Protein AF-A0A0F9FWX3-F1 (afdb_monomer_lite)

Foldseek 3Di:
DPDPPPPLQQADPVSHHDCPHPLNVQLCVCLVVLHALVVSCVVSVHDSVVSCVSCVVVVRHNPPLVVPPDPVSVVCCVPDPPDPPPPD

Secondary structure (DSSP, 8-state):
--------TTB-TTS-B-TTSHHHHHHHHHHHTT--HHHHHHHHT--HHHHHHHHHHTT-----TTS--SHHHHHHHHH-----TT--

Sequence (88 aa):
MAKNKKMMLGLDKRGRVDMELLPNRLCNYMVDHGFHGRCIAEKTGLTVGQVYYRARICEVHLRDYRDGIGKEAVLIIKNFKVRNVNAA

pLDDT: mean 73.58, std 18.08, range [38.31, 93.06]

Organism: NCBI:txid412755

Radius of gyration: 16.17 Å; chains: 1; bounding box: 46×24×49 Å

Structure (mmCIF, N/CA/C/O backbone):
data_AF-A0A0F9FWX3-F1
#
_entry.id   AF-A0A0F9FWX3-F1
#
loop_
_atom_site.group_PDB
_atom_site.id
_atom_site.type_symbol
_atom_site.label_atom_id
_atom_site.label_alt_id
_atom_site.label_comp_id
_atom_site.label_asym_id
_atom_site.label_entity_id
_atom_site.label_seq_id
_atom_site.pdbx_PDB_ins_code
_atom_site.Cartn_x
_atom_site.Cartn_y
_atom_site.Cartn_z
_atom_site.occupancy
_atom_site.B_iso_or_equiv
_atom_si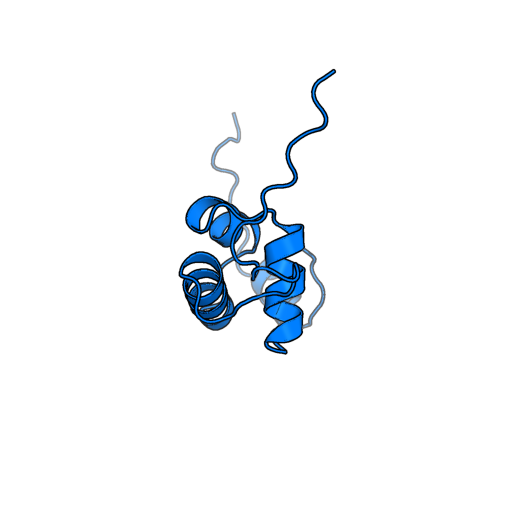te.auth_seq_id
_atom_site.auth_comp_id
_atom_site.auth_asym_id
_atom_site.auth_atom_id
_atom_site.pdbx_PDB_model_num
ATOM 1 N N . MET A 1 1 ? 25.171 15.640 2.445 1.00 38.31 1 MET A N 1
ATOM 2 C CA . MET A 1 1 ? 23.792 15.144 2.650 1.00 38.31 1 MET A CA 1
ATOM 3 C C . MET A 1 1 ? 23.478 14.140 1.550 1.00 38.31 1 MET A C 1
ATOM 5 O O . MET A 1 1 ? 23.272 14.544 0.411 1.00 38.31 1 MET A O 1
ATOM 9 N N . ALA A 1 2 ? 23.553 12.838 1.838 1.00 41.34 2 ALA A N 1
ATOM 10 C CA . ALA A 1 2 ? 23.211 11.818 0.850 1.00 41.34 2 ALA A CA 1
ATOM 11 C C . ALA A 1 2 ? 21.727 11.977 0.490 1.00 41.34 2 ALA A C 1
ATOM 13 O O . ALA A 1 2 ? 20.868 11.877 1.364 1.00 41.34 2 ALA A O 1
ATOM 14 N N . LYS A 1 3 ? 21.423 12.293 -0.777 1.00 42.66 3 LYS A N 1
ATOM 15 C CA . LYS A 1 3 ? 20.047 12.298 -1.292 1.00 42.66 3 LYS A CA 1
ATOM 16 C C . LYS A 1 3 ? 19.438 10.941 -0.944 1.00 42.66 3 LYS A C 1
ATOM 18 O O . LYS A 1 3 ? 19.924 9.932 -1.449 1.00 42.66 3 LYS A O 1
ATOM 23 N N . ASN A 1 4 ? 18.425 10.928 -0.072 1.00 45.09 4 ASN A N 1
ATOM 24 C CA . ASN A 1 4 ? 17.657 9.734 0.278 1.00 45.09 4 ASN A CA 1
ATOM 25 C C . ASN A 1 4 ? 17.374 8.954 -1.006 1.00 45.09 4 ASN A C 1
ATOM 27 O O . ASN A 1 4 ? 16.671 9.449 -1.890 1.00 45.09 4 ASN A O 1
ATOM 31 N N . LYS A 1 5 ? 17.987 7.774 -1.136 1.00 46.44 5 LYS A N 1
ATOM 32 C CA . LYS A 1 5 ? 17.794 6.862 -2.262 1.00 46.44 5 LYS A CA 1
ATOM 33 C C . LYS A 1 5 ? 16.305 6.522 -2.232 1.00 46.44 5 LYS A C 1
ATOM 35 O O . LYS A 1 5 ? 15.899 5.718 -1.399 1.00 46.44 5 LYS A O 1
ATOM 40 N N . LYS A 1 6 ? 15.473 7.221 -3.023 1.00 55.38 6 LYS A N 1
ATOM 41 C CA . LYS A 1 6 ? 14.026 6.960 -3.098 1.00 55.38 6 LYS A CA 1
ATOM 42 C C . LYS A 1 6 ? 13.891 5.458 -3.304 1.00 55.38 6 LYS A C 1
ATOM 44 O O . LYS A 1 6 ? 14.343 4.958 -4.331 1.00 55.38 6 LYS A O 1
ATOM 49 N N . MET A 1 7 ? 13.377 4.746 -2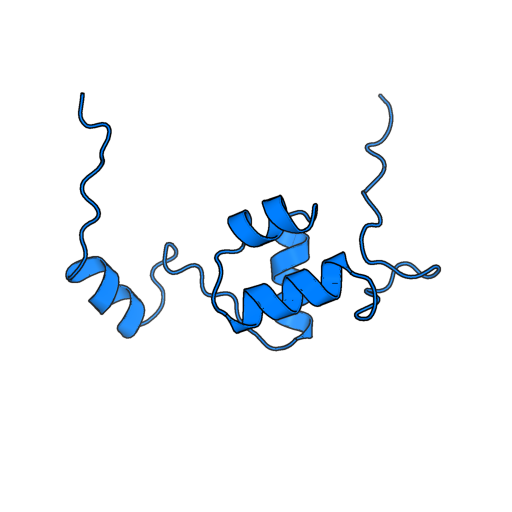.301 1.00 59.22 7 MET A N 1
ATOM 50 C CA . MET A 1 7 ? 13.251 3.296 -2.362 1.00 59.22 7 MET A CA 1
ATOM 51 C C . MET A 1 7 ? 12.398 2.958 -3.582 1.00 59.22 7 MET A C 1
ATOM 53 O O . MET A 1 7 ? 11.189 3.192 -3.588 1.00 59.22 7 MET A O 1
ATOM 57 N N . MET A 1 8 ? 13.038 2.430 -4.627 1.00 70.50 8 MET A N 1
ATOM 58 C CA . MET A 1 8 ? 12.394 1.951 -5.853 1.00 70.50 8 MET A CA 1
ATOM 59 C C . MET A 1 8 ? 11.722 0.593 -5.620 1.00 70.50 8 MET A C 1
ATOM 61 O O . MET A 1 8 ? 11.832 -0.328 -6.422 1.00 70.50 8 MET A O 1
ATOM 65 N N . LEU A 1 9 ? 11.076 0.432 -4.468 1.00 83.69 9 LEU A N 1
ATOM 66 C CA . LEU A 1 9 ? 10.485 -0.830 -4.068 1.00 83.69 9 LEU A CA 1
ATOM 67 C C . LEU A 1 9 ? 9.212 -1.055 -4.878 1.00 83.69 9 LEU A C 1
ATOM 69 O O . LEU A 1 9 ? 8.322 -0.211 -4.852 1.00 83.69 9 LEU A O 1
ATOM 73 N N . GLY A 1 10 ? 9.103 -2.179 -5.585 1.00 82.19 10 GLY A N 1
ATOM 74 C CA . GLY A 1 10 ? 7.927 -2.481 -6.406 1.00 82.19 10 GLY A CA 1
ATOM 75 C C . GLY A 1 10 ? 7.833 -1.664 -7.704 1.00 82.19 10 GLY A C 1
ATOM 76 O O . GLY A 1 10 ? 6.721 -1.413 -8.169 1.00 82.19 10 GLY A O 1
ATOM 77 N N . LEU A 1 11 ? 8.967 -1.214 -8.256 1.00 90.19 11 LEU A N 1
ATOM 78 C CA . LEU A 1 11 ? 9.034 -0.566 -9.567 1.00 90.19 11 LEU A CA 1
ATOM 79 C C . LEU A 1 11 ? 9.837 -1.416 -10.566 1.00 90.19 11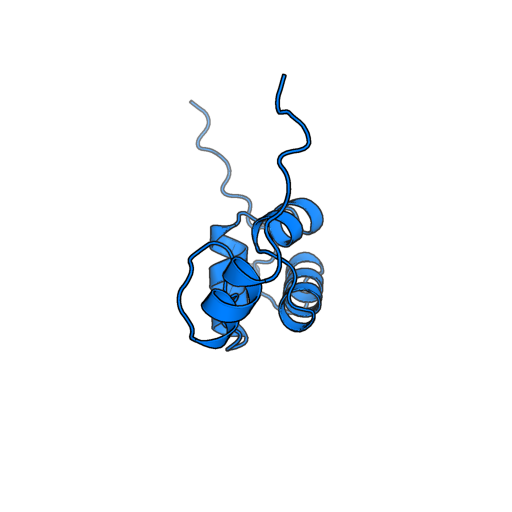 LEU A C 1
ATOM 81 O O . LEU A 1 11 ? 10.796 -2.081 -10.176 1.00 90.19 11 LEU A O 1
ATOM 85 N N . ASP A 1 12 ? 9.478 -1.348 -11.848 1.00 88.44 12 ASP A N 1
ATOM 86 C CA . ASP A 1 12 ? 10.234 -1.937 -12.954 1.00 88.44 12 ASP A CA 1
ATOM 87 C C . ASP A 1 12 ? 11.497 -1.115 -13.298 1.00 88.44 12 ASP A C 1
ATOM 89 O O . ASP A 1 12 ? 11.763 -0.038 -12.751 1.00 88.44 12 ASP A O 1
ATOM 93 N N . LYS A 1 13 ? 12.275 -1.596 -14.279 1.00 86.69 13 LYS A N 1
ATOM 94 C CA . LYS A 1 13 ? 13.490 -0.916 -14.775 1.00 86.69 13 LYS A CA 1
ATOM 95 C C . LYS A 1 13 ? 13.219 0.467 -15.393 1.00 86.69 13 LYS A C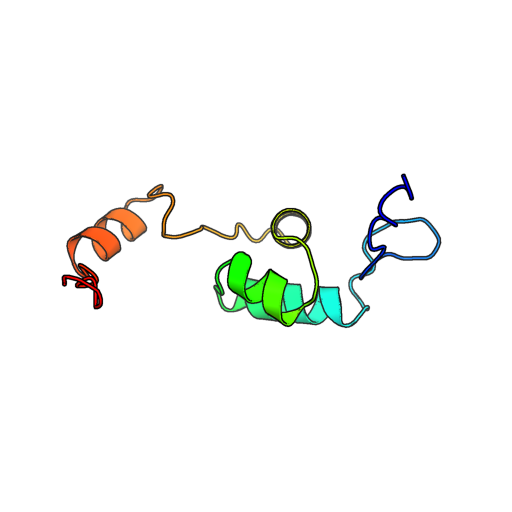 1
ATOM 97 O O . LYS A 1 13 ? 14.158 1.225 -15.611 1.00 86.69 13 LYS A O 1
ATOM 102 N N . ARG A 1 14 ? 11.960 0.787 -15.701 1.00 87.44 14 ARG A N 1
ATOM 103 C CA . ARG A 1 14 ? 11.497 2.062 -16.269 1.00 87.44 14 ARG A CA 1
ATOM 104 C C . ARG A 1 14 ? 10.870 2.972 -15.203 1.00 87.44 14 ARG A C 1
ATOM 106 O O . ARG A 1 14 ? 10.405 4.057 -15.541 1.00 87.44 14 ARG A O 1
ATOM 113 N N . GLY A 1 15 ? 10.855 2.552 -13.935 1.00 85.38 15 GLY A N 1
ATOM 114 C CA . GLY A 1 15 ? 10.268 3.296 -12.822 1.00 85.38 15 GLY A CA 1
ATOM 115 C C . GLY A 1 15 ? 8.740 3.225 -12.741 1.00 85.38 15 GLY A C 1
ATOM 116 O O . GLY A 1 15 ? 8.143 4.045 -12.044 1.00 85.38 15 GLY A O 1
ATOM 117 N N . ARG A 1 16 ? 8.096 2.283 -13.438 1.00 87.31 16 ARG A N 1
ATOM 118 C CA . ARG A 1 16 ? 6.645 2.043 -13.378 1.00 87.31 16 ARG A CA 1
ATOM 119 C C . ARG A 1 16 ? 6.322 1.008 -12.311 1.00 87.31 16 ARG A C 1
ATOM 121 O O . ARG A 1 16 ? 7.166 0.186 -11.984 1.00 87.31 16 ARG A O 1
ATOM 128 N N . VAL A 1 17 ? 5.111 1.041 -11.761 1.00 90.12 17 VAL A N 1
ATOM 129 C CA . VAL A 1 17 ? 4.671 0.025 -10.794 1.00 90.12 17 VAL A CA 1
ATOM 130 C C . VAL A 1 17 ? 4.569 -1.325 -11.495 1.00 90.12 17 VAL A C 1
ATOM 132 O O . VAL A 1 17 ? 3.828 -1.458 -12.464 1.00 90.12 17 VAL A O 1
ATOM 135 N N . ASP A 1 18 ? 5.305 -2.310 -10.989 1.00 91.19 18 ASP A N 1
ATOM 136 C CA . ASP A 1 18 ? 5.247 -3.691 -11.468 1.00 91.19 18 ASP A CA 1
ATOM 137 C C . ASP A 1 18 ? 4.419 -4.533 -10.496 1.00 91.19 18 ASP A C 1
ATOM 139 O O . ASP A 1 18 ? 4.884 -4.886 -9.407 1.00 91.19 18 ASP A O 1
ATOM 143 N N . MET A 1 19 ? 3.177 -4.825 -10.879 1.00 87.69 19 MET A N 1
ATOM 144 C CA . MET A 1 19 ? 2.210 -5.508 -10.019 1.00 87.69 19 MET A CA 1
ATOM 145 C C . MET A 1 19 ? 2.606 -6.944 -9.667 1.00 87.69 19 MET A C 1
ATOM 147 O O . MET A 1 19 ? 2.110 -7.457 -8.667 1.00 87.69 19 MET A O 1
ATOM 151 N N . GLU A 1 20 ? 3.539 -7.554 -10.401 1.00 89.50 20 GLU A N 1
ATOM 152 C CA . GLU A 1 20 ? 4.012 -8.914 -10.134 1.00 89.50 20 GLU A CA 1
ATOM 153 C C . GLU A 1 20 ? 5.034 -8.973 -8.996 1.00 89.50 20 GLU A C 1
ATOM 155 O O . GLU A 1 20 ? 5.236 -10.020 -8.370 1.00 89.50 20 GLU A O 1
ATOM 160 N N . LEU A 1 21 ? 5.661 -7.841 -8.664 1.00 90.31 21 LEU A N 1
ATOM 161 C CA . LEU A 1 21 ? 6.612 -7.784 -7.563 1.00 90.31 21 LEU A CA 1
ATOM 162 C C . LEU A 1 21 ? 5.908 -7.985 -6.219 1.00 90.31 21 LEU A C 1
ATOM 164 O O . LEU A 1 21 ? 4.869 -7.386 -5.931 1.00 90.31 21 LEU A O 1
ATOM 168 N N . LEU A 1 22 ? 6.543 -8.772 -5.347 1.00 91.50 22 LEU A N 1
ATOM 169 C CA . LEU A 1 22 ? 6.005 -9.168 -4.042 1.00 91.50 22 LEU A CA 1
ATOM 170 C C . LEU A 1 22 ? 5.430 -8.001 -3.207 1.00 91.50 22 LEU A C 1
ATOM 172 O O . LEU A 1 22 ? 4.322 -8.155 -2.693 1.00 91.50 22 LEU A O 1
ATOM 176 N N . PRO A 1 23 ? 6.079 -6.818 -3.106 1.00 90.62 23 PRO A N 1
ATOM 177 C CA . PRO A 1 23 ? 5.520 -5.692 -2.355 1.00 90.62 23 PRO A CA 1
ATOM 178 C C . PRO A 1 23 ? 4.189 -5.179 -2.922 1.00 90.62 23 PRO A C 1
ATOM 180 O O . PRO A 1 23 ? 3.336 -4.732 -2.161 1.00 90.62 23 PRO A O 1
ATOM 183 N N . ASN A 1 24 ? 3.997 -5.229 -4.245 1.00 93.06 24 ASN A N 1
ATOM 184 C CA . ASN A 1 24 ? 2.749 -4.830 -4.901 1.00 93.06 24 ASN A CA 1
ATOM 185 C C . ASN A 1 24 ? 1.662 -5.883 -4.734 1.00 93.06 24 ASN A C 1
ATOM 187 O O . ASN A 1 24 ? 0.544 -5.528 -4.372 1.00 93.06 24 ASN A O 1
ATOM 191 N N . ARG A 1 25 ? 1.999 -7.164 -4.921 1.00 92.69 25 ARG A N 1
ATOM 192 C CA . ARG A 1 25 ? 1.054 -8.270 -4.713 1.00 92.69 25 ARG A CA 1
ATOM 193 C C . ARG A 1 25 ? 0.521 -8.292 -3.286 1.00 92.69 25 ARG A C 1
ATOM 195 O O . ARG A 1 25 ? -0.687 -8.368 -3.087 1.00 92.69 25 ARG A O 1
ATOM 202 N N . LEU A 1 26 ? 1.410 -8.161 -2.300 1.00 92.12 26 LEU A N 1
ATOM 203 C CA . LEU A 1 26 ? 1.027 -8.109 -0.891 1.00 92.12 26 LEU A CA 1
ATOM 204 C C . LEU A 1 26 ? 0.222 -6.844 -0.567 1.00 92.12 26 LEU A C 1
ATOM 206 O O . LEU A 1 26 ? -0.775 -6.931 0.143 1.00 92.12 26 LEU A O 1
ATOM 210 N N . CYS A 1 27 ? 0.612 -5.686 -1.113 1.00 92.00 27 CYS A N 1
ATOM 211 C CA . CYS A 1 27 ? -0.170 -4.457 -0.980 1.00 92.00 27 CYS A CA 1
ATOM 212 C C . CYS A 1 27 ? -1.596 -4.661 -1.499 1.00 92.00 27 CYS A C 1
ATOM 214 O O . CYS A 1 27 ? -2.535 -4.377 -0.770 1.00 92.00 27 CYS A O 1
ATOM 216 N N . ASN A 1 28 ? -1.759 -5.185 -2.716 1.00 90.62 28 ASN A N 1
ATOM 217 C CA . ASN A 1 28 ? -3.072 -5.411 -3.314 1.00 90.62 28 ASN A CA 1
ATOM 218 C C . ASN A 1 28 ? -3.911 -6.393 -2.482 1.00 90.62 28 ASN A C 1
ATOM 220 O O . ASN A 1 28 ? -5.040 -6.084 -2.124 1.00 90.62 28 ASN A O 1
ATOM 224 N N . TYR A 1 29 ? -3.316 -7.519 -2.074 1.00 88.69 29 TYR A N 1
ATOM 225 C CA . TYR A 1 29 ? -3.972 -8.493 -1.202 1.00 88.69 29 TYR A CA 1
ATOM 226 C C . TYR A 1 29 ? -4.489 -7.846 0.090 1.00 88.69 29 TYR A C 1
ATOM 228 O O . TYR A 1 29 ? -5.646 -8.014 0.455 1.00 88.69 29 TYR A O 1
ATOM 236 N N . MET A 1 30 ? -3.659 -7.063 0.781 1.00 85.62 30 MET A N 1
ATOM 237 C CA . MET A 1 30 ? -4.070 -6.416 2.029 1.00 85.62 30 MET A CA 1
ATOM 238 C C . MET A 1 30 ? -5.082 -5.279 1.805 1.00 85.62 30 MET A C 1
ATOM 240 O O . MET A 1 30 ? -5.948 -5.059 2.647 1.00 85.62 30 MET A O 1
ATOM 244 N N . VAL A 1 31 ? -4.995 -4.560 0.686 1.00 86.50 31 VAL A N 1
ATOM 245 C CA . VAL A 1 31 ? -5.984 -3.544 0.299 1.00 86.50 31 VAL A CA 1
ATOM 246 C C . VAL A 1 31 ? -7.360 -4.178 0.100 1.00 86.50 31 VAL A C 1
ATOM 248 O O . VAL A 1 31 ? -8.335 -3.681 0.659 1.00 86.50 31 VAL A O 1
ATOM 251 N N . ASP A 1 32 ? -7.424 -5.290 -0.631 1.00 83.81 32 ASP A N 1
ATOM 252 C CA . ASP A 1 32 ? -8.657 -6.035 -0.911 1.00 83.81 32 ASP A CA 1
ATOM 253 C C . ASP A 1 32 ? -9.334 -6.545 0.375 1.00 83.81 32 ASP A C 1
ATOM 255 O O . ASP A 1 32 ? -10.552 -6.525 0.520 1.00 83.81 32 ASP A O 1
ATOM 259 N N . HIS A 1 33 ? -8.529 -6.888 1.384 1.00 79.06 33 HIS A N 1
ATOM 260 C CA . HIS A 1 33 ? -9.007 -7.308 2.705 1.00 79.06 33 HIS A CA 1
ATOM 261 C C . HIS A 1 33 ? -9.272 -6.137 3.675 1.00 79.06 33 HIS A C 1
ATOM 263 O O . HIS A 1 33 ? -9.508 -6.359 4.863 1.00 79.06 33 HIS A O 1
ATOM 269 N N . GLY A 1 34 ? -9.213 -4.885 3.210 1.00 78.00 34 GLY A N 1
ATOM 270 C CA . GLY A 1 34 ? -9.572 -3.706 4.005 1.00 78.00 34 GLY A CA 1
ATOM 271 C C . GLY A 1 34 ? -8.552 -3.306 5.077 1.00 78.00 34 GLY A C 1
ATOM 272 O O . GLY A 1 34 ? -8.902 -2.608 6.033 1.00 78.00 34 GLY A O 1
ATOM 273 N N . PHE A 1 35 ? -7.287 -3.723 4.956 1.00 81.00 35 PHE A N 1
ATOM 274 C CA . PHE A 1 35 ? -6.255 -3.314 5.907 1.00 81.00 35 PHE A CA 1
ATOM 275 C C . PHE A 1 35 ? -5.942 -1.819 5.788 1.00 81.00 35 PHE A C 1
ATOM 277 O O . PHE A 1 35 ? -5.868 -1.240 4.708 1.00 81.00 35 PHE A O 1
ATOM 284 N N . HIS A 1 36 ? -5.681 -1.184 6.927 1.00 83.19 36 HIS A N 1
ATOM 285 C CA . HIS A 1 36 ? -5.328 0.230 6.981 1.00 83.19 36 HIS A CA 1
ATOM 286 C C . HIS A 1 36 ? -3.952 0.507 6.342 1.00 83.19 36 HIS A C 1
ATOM 288 O O . HIS A 1 36 ? -2.991 -0.239 6.554 1.00 83.19 36 HIS A O 1
ATOM 294 N N . GLY A 1 37 ? -3.828 1.632 5.628 1.00 86.00 37 GLY A N 1
ATOM 295 C CA . GLY A 1 37 ? -2.651 1.961 4.816 1.00 86.00 37 GLY A CA 1
ATOM 296 C C . GLY A 1 37 ? -1.317 1.956 5.573 1.00 86.00 37 GLY A C 1
ATOM 297 O O . GLY A 1 37 ? -0.306 1.520 5.023 1.00 86.00 37 GLY A O 1
ATOM 298 N N . ARG A 1 38 ? -1.296 2.358 6.854 1.00 87.06 38 ARG A N 1
ATOM 299 C CA . ARG A 1 38 ? -0.083 2.284 7.692 1.00 87.06 38 ARG A CA 1
ATOM 300 C C . ARG A 1 38 ? 0.355 0.847 7.983 1.00 87.06 38 ARG A C 1
ATOM 302 O O . ARG A 1 38 ? 1.544 0.561 7.940 1.00 87.06 38 ARG A O 1
ATOM 309 N N . CYS A 1 39 ? -0.596 -0.057 8.215 1.00 86.62 39 CYS A N 1
ATOM 310 C CA . CYS A 1 39 ? -0.295 -1.474 8.424 1.00 86.62 39 CYS A CA 1
ATOM 311 C C . CYS A 1 39 ? 0.294 -2.091 7.150 1.00 86.62 39 CYS A C 1
ATOM 313 O O . CYS A 1 39 ? 1.303 -2.791 7.197 1.00 86.62 39 CYS A O 1
ATOM 315 N N . ILE A 1 40 ? -0.293 -1.766 5.996 1.00 89.12 40 ILE A N 1
ATOM 316 C CA . ILE A 1 40 ? 0.203 -2.226 4.696 1.00 89.12 40 ILE A CA 1
ATOM 317 C C . ILE A 1 40 ? 1.623 -1.708 4.456 1.00 89.12 40 ILE A C 1
ATOM 319 O O . ILE A 1 40 ? 2.495 -2.485 4.079 1.00 89.12 40 ILE A O 1
ATOM 323 N N . ALA A 1 41 ? 1.881 -0.424 4.716 1.00 89.31 41 ALA A N 1
ATOM 324 C CA . ALA A 1 41 ? 3.203 0.189 4.587 1.00 89.31 41 ALA A CA 1
ATOM 325 C C . ALA A 1 41 ? 4.268 -0.543 5.425 1.00 89.31 41 ALA A C 1
ATOM 327 O O . ALA A 1 41 ? 5.307 -0.941 4.899 1.00 89.31 41 ALA A O 1
ATOM 328 N N . GLU A 1 42 ? 3.976 -0.809 6.701 1.00 89.69 42 GLU A N 1
ATOM 329 C CA . GLU A 1 42 ? 4.871 -1.538 7.610 1.00 89.69 42 GLU A CA 1
ATOM 330 C C . GLU A 1 42 ? 5.166 -2.969 7.132 1.00 89.69 42 GLU A C 1
ATOM 332 O O . GLU A 1 42 ? 6.298 -3.435 7.247 1.00 89.69 42 GLU A O 1
ATOM 337 N N . LYS A 1 43 ? 4.175 -3.668 6.563 1.00 89.12 43 LYS A N 1
ATOM 338 C CA . LYS A 1 43 ? 4.339 -5.054 6.087 1.00 89.12 43 LYS A CA 1
ATOM 339 C C . LYS A 1 43 ? 4.993 -5.169 4.714 1.00 89.12 43 LYS A C 1
ATOM 341 O O . LYS A 1 43 ? 5.672 -6.153 4.444 1.00 89.12 43 LYS A O 1
ATOM 346 N N . THR A 1 44 ? 4.791 -4.183 3.848 1.00 89.50 44 THR A N 1
ATOM 347 C CA . THR A 1 44 ? 5.286 -4.201 2.462 1.00 89.50 44 THR A CA 1
ATOM 348 C C . THR A 1 44 ? 6.610 -3.460 2.287 1.00 89.50 44 THR A C 1
ATOM 350 O O . THR A 1 44 ? 7.241 -3.603 1.243 1.00 89.50 44 THR A O 1
ATOM 353 N N . GLY A 1 45 ? 7.029 -2.655 3.272 1.00 88.94 45 GLY A N 1
ATOM 354 C CA . GLY A 1 45 ? 8.177 -1.747 3.166 1.00 88.94 45 GLY A CA 1
ATOM 355 C C . GLY A 1 45 ? 7.903 -0.508 2.307 1.00 88.94 45 GLY A C 1
ATOM 356 O O . GLY A 1 45 ? 8.827 0.230 1.963 1.00 88.94 45 GLY A O 1
ATOM 357 N N . LEU A 1 46 ? 6.646 -0.287 1.921 1.00 90.50 46 LEU A N 1
ATOM 358 C CA . LEU A 1 46 ? 6.217 0.868 1.143 1.00 90.50 46 LEU A CA 1
ATOM 359 C C . LEU A 1 46 ? 5.957 2.065 2.036 1.00 90.50 46 LEU A C 1
ATOM 361 O O . LEU A 1 46 ? 5.623 1.931 3.207 1.00 90.50 46 LEU A O 1
ATOM 365 N N . THR A 1 47 ? 6.036 3.262 1.465 1.00 90.62 47 THR A N 1
ATOM 366 C CA . THR A 1 47 ? 5.485 4.436 2.137 1.00 90.62 47 THR A CA 1
ATOM 367 C C . THR A 1 47 ? 3.962 4.407 2.060 1.00 90.62 47 THR A C 1
ATOM 369 O O . THR A 1 47 ? 3.377 3.890 1.108 1.00 90.62 47 THR A O 1
ATOM 372 N N . VAL A 1 48 ? 3.296 5.033 3.029 1.00 87.81 48 VAL A N 1
ATOM 373 C CA . VAL A 1 48 ? 1.830 5.158 3.028 1.00 87.81 48 VAL A CA 1
ATOM 374 C C . VAL A 1 48 ? 1.329 5.791 1.720 1.00 87.81 48 VAL A C 1
ATOM 376 O O . VAL A 1 48 ? 0.379 5.300 1.121 1.00 87.81 48 VAL A O 1
ATOM 379 N N . GLY A 1 49 ? 2.021 6.810 1.199 1.00 88.56 49 GLY A N 1
ATOM 380 C CA . GLY A 1 49 ? 1.678 7.417 -0.093 1.00 88.56 49 GLY A CA 1
ATOM 381 C C . GLY A 1 49 ? 1.785 6.450 -1.280 1.00 88.56 49 GLY A C 1
ATOM 382 O O . GLY A 1 49 ? 0.940 6.480 -2.172 1.00 88.56 49 GLY A O 1
ATOM 383 N N . GLN A 1 50 ? 2.779 5.554 -1.282 1.00 91.25 50 GLN A N 1
ATOM 384 C CA . GLN A 1 50 ? 2.889 4.498 -2.296 1.00 91.25 50 GLN A CA 1
ATOM 385 C C . GLN A 1 50 ? 1.744 3.489 -2.193 1.00 91.25 50 GLN A C 1
ATOM 387 O O . GLN A 1 50 ? 1.236 3.059 -3.226 1.00 91.25 50 GLN A O 1
ATOM 392 N N . VAL A 1 51 ? 1.319 3.142 -0.976 1.00 91.06 51 VAL A N 1
ATOM 393 C CA . VAL A 1 51 ? 0.165 2.265 -0.738 1.00 91.06 51 VAL A CA 1
ATOM 394 C C . VAL A 1 51 ? -1.113 2.885 -1.310 1.00 91.06 51 VAL A C 1
ATOM 396 O O . VAL A 1 51 ? -1.789 2.240 -2.105 1.00 91.06 51 VAL A O 1
ATOM 399 N N . TYR A 1 52 ? -1.403 4.155 -1.004 1.00 89.62 52 TYR A N 1
ATOM 400 C CA . TYR A 1 52 ? -2.571 4.858 -1.558 1.00 89.62 52 TYR A CA 1
ATOM 401 C C . TYR A 1 52 ? -2.531 4.965 -3.086 1.00 89.62 52 TYR A C 1
ATOM 403 O O . TYR A 1 52 ? -3.547 4.766 -3.751 1.00 89.62 52 TYR A O 1
ATOM 411 N N . TYR A 1 53 ? -1.358 5.249 -3.657 1.00 91.19 53 TYR A N 1
ATOM 412 C CA . TYR A 1 53 ? -1.190 5.294 -5.108 1.00 91.19 53 TYR A CA 1
ATOM 413 C C . TYR A 1 53 ? -1.466 3.931 -5.761 1.00 91.19 53 TYR A C 1
ATOM 415 O O . TYR A 1 53 ? -2.166 3.865 -6.768 1.00 91.19 53 TYR A O 1
ATOM 423 N N . ARG A 1 54 ? -0.969 2.839 -5.169 1.00 90.38 54 ARG A N 1
ATOM 424 C CA . ARG A 1 54 ? -1.187 1.470 -5.667 1.00 90.38 54 ARG A CA 1
ATOM 425 C C . ARG A 1 54 ? -2.631 1.021 -5.516 1.00 90.38 54 ARG A C 1
ATOM 427 O O . ARG A 1 54 ? -3.174 0.456 -6.457 1.00 90.38 54 ARG A O 1
ATOM 434 N N . ALA A 1 55 ? -3.262 1.324 -4.385 1.00 88.69 55 ALA A N 1
ATOM 435 C CA . ALA A 1 55 ? -4.681 1.056 -4.175 1.00 88.69 55 ALA A CA 1
ATOM 436 C C . ALA A 1 55 ? -5.532 1.757 -5.247 1.00 88.69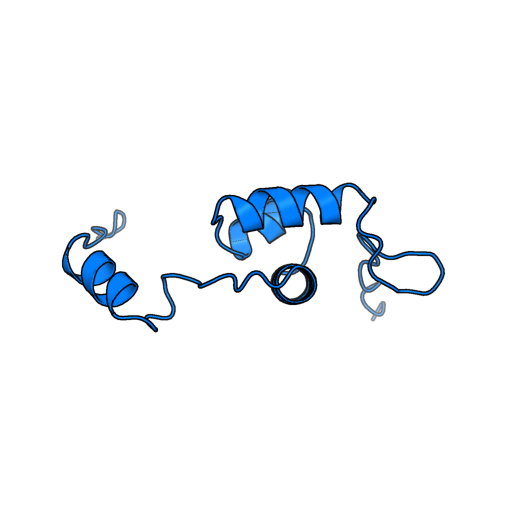 55 ALA A C 1
ATOM 438 O O . ALA A 1 55 ? -6.375 1.122 -5.871 1.00 88.69 55 ALA A O 1
ATOM 439 N N . ARG A 1 56 ? -5.213 3.023 -5.565 1.00 88.19 56 ARG A N 1
ATOM 440 C CA . ARG A 1 56 ? -5.871 3.770 -6.645 1.00 88.19 56 ARG A CA 1
ATOM 441 C C . ARG A 1 56 ? -5.676 3.135 -8.026 1.00 88.19 56 ARG A C 1
ATOM 443 O O . ARG A 1 56 ? -6.618 3.148 -8.808 1.00 88.19 56 ARG A O 1
ATOM 450 N N . ILE A 1 57 ? -4.488 2.606 -8.339 1.00 87.38 57 ILE A N 1
ATOM 451 C CA . ILE A 1 57 ? -4.250 1.864 -9.596 1.00 87.38 57 ILE A CA 1
ATOM 452 C C . ILE A 1 57 ? -5.138 0.615 -9.670 1.00 87.38 57 ILE A C 1
ATOM 454 O O . ILE A 1 57 ? -5.615 0.277 -10.745 1.00 87.38 57 ILE A O 1
ATOM 458 N N . CYS A 1 58 ? -5.375 -0.040 -8.533 1.00 81.44 58 CYS A N 1
ATOM 459 C CA . CYS A 1 58 ? -6.256 -1.204 -8.430 1.00 81.44 58 CYS A CA 1
ATOM 460 C C . CYS A 1 58 ? -7.741 -0.820 -8.308 1.00 81.44 58 CYS A C 1
ATOM 462 O O . CYS A 1 58 ? -8.552 -1.677 -7.984 1.00 81.44 58 CYS A O 1
ATOM 464 N N . GLU A 1 59 ? -8.088 0.459 -8.493 1.00 83.88 59 GLU A N 1
ATOM 465 C CA . GLU A 1 59 ? -9.445 1.005 -8.334 1.00 83.88 59 GLU A CA 1
ATOM 466 C C . GLU A 1 59 ? -10.063 0.786 -6.939 1.00 83.88 59 GLU A C 1
ATOM 468 O O . GLU A 1 59 ? -11.256 1.005 -6.727 1.00 83.88 59 GLU A O 1
ATOM 473 N N . VAL A 1 60 ? -9.242 0.438 -5.943 1.00 78.81 60 VAL A N 1
ATOM 474 C CA . VAL A 1 60 ? -9.675 0.309 -4.555 1.00 78.81 60 VAL A CA 1
ATOM 475 C C . VAL A 1 60 ? -9.372 1.598 -3.811 1.00 78.81 60 VAL A C 1
ATOM 477 O O . VAL A 1 60 ? -8.228 2.029 -3.646 1.00 78.81 60 VAL A O 1
ATOM 480 N N . HIS A 1 61 ? -10.424 2.213 -3.289 1.00 69.69 61 HIS A N 1
ATOM 481 C CA . HIS A 1 61 ? -10.276 3.313 -2.357 1.00 69.69 61 HIS A CA 1
ATOM 482 C C . HIS A 1 61 ? -10.052 2.750 -0.957 1.00 69.69 61 HIS A C 1
ATOM 484 O O . HIS A 1 61 ? -11.007 2.369 -0.282 1.00 69.69 61 HIS A O 1
ATOM 490 N N . LEU A 1 62 ? -8.790 2.737 -0.515 1.00 69.12 62 LEU A N 1
ATOM 491 C CA . LEU A 1 62 ? -8.456 2.601 0.901 1.00 69.12 62 LEU A CA 1
ATOM 492 C C . LEU A 1 62 ? -9.151 3.733 1.660 1.00 69.12 62 LEU A C 1
ATOM 494 O O . LEU A 1 62 ? -8.681 4.869 1.676 1.00 69.12 62 LEU A O 1
ATOM 498 N N . ARG A 1 63 ? -10.309 3.435 2.242 1.00 58.25 63 ARG A N 1
ATOM 499 C CA . ARG A 1 63 ? -10.995 4.356 3.138 1.00 58.25 63 ARG A CA 1
ATOM 500 C C . ARG A 1 63 ? -10.373 4.150 4.499 1.00 58.25 63 ARG A C 1
ATOM 502 O O . ARG A 1 63 ? -10.625 3.148 5.163 1.00 58.25 63 ARG A O 1
ATOM 509 N N . ASP A 1 64 ? -9.527 5.085 4.902 1.00 58.25 64 ASP A N 1
ATOM 510 C CA . ASP A 1 64 ? -9.137 5.154 6.293 1.00 58.25 64 ASP A CA 1
ATOM 511 C C . ASP A 1 64 ? -10.411 5.431 7.095 1.00 58.25 64 ASP A C 1
ATOM 513 O O . ASP A 1 64 ? -10.953 6.533 7.063 1.00 58.25 64 ASP A O 1
ATOM 517 N N . TYR A 1 65 ? -10.948 4.424 7.787 1.00 50.06 65 TYR A N 1
ATOM 518 C CA . TYR A 1 65 ? -12.147 4.589 8.619 1.00 50.06 65 TYR A CA 1
ATOM 519 C C . TYR A 1 65 ? -11.965 5.664 9.709 1.00 50.06 65 TYR A C 1
ATOM 521 O O . TYR A 1 65 ? -12.932 6.050 10.360 1.00 50.06 65 TYR A O 1
ATOM 529 N N . ARG A 1 66 ? -10.737 6.166 9.894 1.00 50.50 66 ARG A N 1
ATOM 530 C CA . ARG A 1 66 ? -10.373 7.278 10.777 1.00 50.50 66 ARG A CA 1
ATOM 531 C C . ARG A 1 66 ? -10.674 8.659 10.188 1.00 50.50 66 ARG A C 1
ATOM 533 O O . ARG A 1 66 ? -10.850 9.588 10.967 1.00 50.50 66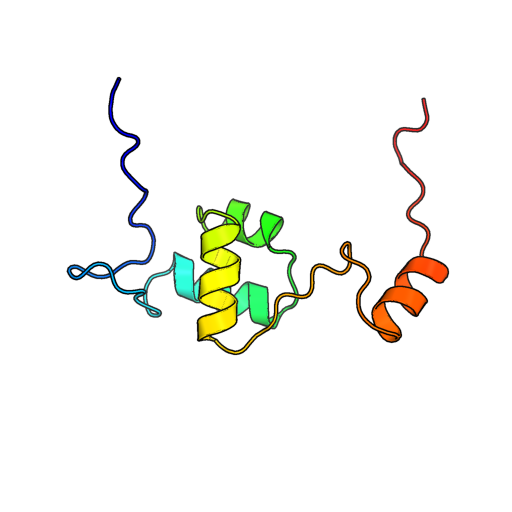 ARG A O 1
ATOM 540 N N . ASP A 1 67 ? -10.791 8.788 8.866 1.00 47.97 67 ASP A N 1
ATOM 541 C CA . ASP A 1 67 ? -11.035 10.078 8.202 1.00 47.97 67 ASP A CA 1
ATOM 542 C C . ASP A 1 67 ? -12.527 10.447 8.136 1.00 47.97 67 ASP A C 1
ATOM 544 O O . ASP A 1 67 ? -12.880 11.553 7.741 1.00 47.97 67 ASP A O 1
ATOM 548 N N . GLY A 1 68 ? -13.424 9.556 8.578 1.00 42.78 68 GLY A N 1
ATOM 549 C CA . GLY A 1 68 ? -14.803 9.927 8.904 1.00 42.78 68 GLY A CA 1
ATOM 550 C C . GLY A 1 68 ? -15.660 10.404 7.727 1.00 42.78 68 GLY A C 1
ATOM 551 O O . GLY A 1 68 ? -16.538 11.240 7.927 1.00 42.78 68 GLY A O 1
ATOM 552 N N . ILE A 1 69 ? -15.465 9.879 6.512 1.00 48.94 69 ILE A N 1
ATOM 553 C CA . ILE A 1 69 ? -16.307 10.241 5.359 1.00 48.94 69 ILE A CA 1
ATOM 554 C C . ILE A 1 69 ? -17.078 9.017 4.851 1.00 48.94 69 ILE A C 1
ATOM 556 O O . ILE A 1 69 ? -16.565 8.176 4.115 1.00 48.94 69 ILE A O 1
ATOM 560 N N . GLY A 1 70 ? -18.342 8.928 5.278 1.00 47.50 70 GLY A N 1
ATOM 561 C CA . GLY A 1 70 ? -19.332 7.938 4.841 1.00 47.50 70 GLY A CA 1
ATOM 562 C C . GLY A 1 70 ? -20.380 7.653 5.923 1.00 47.50 70 GLY A C 1
ATOM 563 O O . GLY A 1 70 ? -20.040 7.579 7.104 1.00 47.50 70 GLY A O 1
ATOM 564 N N . LYS A 1 71 ? -21.657 7.472 5.544 1.00 54.84 71 LYS A N 1
ATOM 565 C CA . LYS A 1 71 ? -22.752 7.178 6.500 1.00 54.84 71 LYS A CA 1
ATOM 566 C C . LYS A 1 71 ? -22.457 5.936 7.358 1.00 54.84 71 LYS A C 1
ATOM 568 O O . LYS A 1 71 ? -22.754 5.928 8.548 1.00 54.84 71 LYS A O 1
ATOM 573 N N . GLU A 1 72 ? -21.817 4.930 6.769 1.00 56.69 72 GLU A N 1
ATOM 574 C CA . GLU A 1 72 ? -21.436 3.672 7.427 1.00 56.69 72 GLU A CA 1
ATOM 575 C C . GLU A 1 72 ? -20.276 3.859 8.419 1.00 56.69 72 GLU A C 1
ATOM 577 O O . GLU A 1 72 ? -20.322 3.340 9.532 1.00 56.69 72 GLU A O 1
ATOM 582 N N . ALA A 1 73 ? -19.271 4.671 8.068 1.00 53.84 73 ALA A N 1
ATOM 583 C CA . ALA A 1 73 ? -18.148 4.986 8.954 1.00 53.84 73 ALA A CA 1
ATOM 584 C C . ALA A 1 73 ? -18.606 5.789 10.183 1.00 53.84 73 ALA A C 1
ATOM 586 O O . ALA A 1 73 ? -18.188 5.498 11.301 1.00 53.84 73 ALA A O 1
ATOM 587 N N . VAL A 1 74 ? -19.535 6.739 10.004 1.00 57.22 74 VAL A N 1
ATOM 588 C CA . VAL A 1 74 ? -20.152 7.481 11.119 1.00 57.22 74 VAL A CA 1
ATOM 589 C C . VAL A 1 74 ? -20.914 6.542 12.063 1.00 57.22 74 VAL A C 1
ATOM 591 O O . VAL A 1 74 ? -20.833 6.711 13.279 1.00 57.22 74 VAL A O 1
ATOM 594 N N . LEU A 1 75 ? -21.631 5.546 11.531 1.00 61.69 75 LEU A N 1
ATOM 595 C CA . LEU A 1 75 ? -22.334 4.537 12.334 1.00 61.69 75 LEU A CA 1
ATOM 596 C C . LEU A 1 75 ? -21.364 3.692 13.169 1.00 61.69 75 LEU A C 1
ATOM 598 O O . LEU A 1 75 ? -21.593 3.500 14.362 1.00 61.69 75 LEU A O 1
ATOM 602 N N . ILE A 1 76 ? -20.260 3.237 12.575 1.00 61.69 76 ILE A N 1
ATOM 603 C CA . ILE A 1 76 ? -19.254 2.431 13.279 1.00 61.69 76 ILE A CA 1
ATOM 604 C C . ILE A 1 76 ? -18.525 3.263 14.346 1.00 61.69 76 ILE A C 1
ATOM 606 O O . ILE A 1 76 ? -18.412 2.808 15.482 1.00 61.69 76 ILE A O 1
ATOM 610 N N . ILE A 1 77 ? -18.116 4.502 14.037 1.00 59.75 77 ILE A N 1
ATOM 611 C CA . ILE A 1 77 ? -17.477 5.419 15.004 1.00 59.75 77 ILE A CA 1
ATOM 612 C C . ILE A 1 77 ? -18.409 5.724 16.189 1.00 59.75 77 ILE A C 1
ATOM 614 O O . ILE A 1 77 ? -17.951 5.805 17.328 1.00 59.75 77 ILE A O 1
ATOM 618 N N . LYS A 1 78 ? -19.719 5.879 15.945 1.00 58.59 78 LYS A N 1
ATOM 619 C CA . LYS A 1 78 ? -20.710 6.110 17.009 1.00 58.59 78 LYS A CA 1
ATOM 620 C C . LYS A 1 78 ? -20.922 4.888 17.903 1.00 58.59 78 LYS A C 1
ATOM 622 O O . LYS A 1 78 ? -21.074 5.057 19.109 1.00 58.59 78 LYS A O 1
ATOM 627 N N . ASN A 1 79 ? -20.938 3.686 17.326 1.00 62.78 79 ASN A N 1
ATOM 628 C CA . ASN A 1 79 ? -21.272 2.458 18.053 1.00 62.78 79 ASN A CA 1
ATOM 629 C C . ASN A 1 79 ? -20.070 1.820 18.760 1.00 62.78 79 ASN A C 1
ATOM 631 O O . ASN A 1 79 ? -20.238 1.173 19.790 1.00 62.78 79 ASN A O 1
ATOM 635 N N . PHE A 1 80 ? -18.855 2.023 18.249 1.00 56.56 80 PHE A N 1
ATOM 636 C CA . PHE A 1 80 ? -17.647 1.391 18.771 1.00 56.56 80 PHE A CA 1
ATOM 637 C C . PHE A 1 80 ? -16.636 2.455 19.198 1.00 56.56 80 PHE A C 1
ATOM 639 O O . PHE A 1 80 ? -15.660 2.758 18.513 1.00 56.56 80 PHE A O 1
ATOM 646 N N . LYS A 1 81 ? -16.879 3.039 20.376 1.00 51.44 81 LYS A N 1
ATOM 647 C CA . LYS A 1 81 ? -15.943 3.962 21.022 1.00 51.44 81 LYS A CA 1
ATOM 648 C C . LYS A 1 81 ? -14.769 3.151 21.572 1.00 51.44 81 LYS A C 1
ATOM 650 O O . LYS A 1 81 ? -14.891 2.509 22.614 1.00 51.44 81 LYS A O 1
ATOM 655 N N . VAL A 1 82 ? -13.635 3.163 20.875 1.00 56.62 82 VAL A N 1
ATOM 656 C CA . VAL A 1 82 ? -12.401 2.554 21.388 1.00 56.62 82 VAL A CA 1
ATOM 657 C C . VAL A 1 82 ? -12.031 3.289 22.679 1.00 56.62 82 VAL A C 1
ATOM 659 O O . VAL A 1 82 ? -11.705 4.476 22.654 1.00 56.62 82 VAL A O 1
ATOM 662 N N . ARG A 1 83 ? -12.147 2.621 23.834 1.00 51.16 83 ARG A N 1
ATOM 663 C CA . ARG A 1 83 ? -11.620 3.158 25.095 1.00 51.16 83 ARG A CA 1
ATOM 664 C C . ARG A 1 83 ? -10.103 3.234 24.951 1.00 51.16 83 ARG A C 1
ATOM 666 O O . ARG A 1 83 ? -9.462 2.219 24.693 1.00 51.16 83 ARG A O 1
ATOM 673 N N . ASN A 1 84 ? -9.549 4.436 25.095 1.00 45.19 84 ASN A N 1
ATOM 674 C CA . ASN A 1 84 ? -8.106 4.633 25.177 1.00 45.19 84 ASN A CA 1
ATOM 675 C C . ASN A 1 84 ? -7.558 3.748 26.301 1.00 45.19 84 ASN A C 1
ATOM 677 O O . ASN A 1 84 ? -7.934 3.920 27.457 1.00 45.19 84 ASN A O 1
ATOM 681 N N . VAL A 1 85 ? -6.677 2.811 25.954 1.00 54.69 85 VAL A N 1
ATOM 682 C CA . VAL A 1 85 ? -6.030 1.906 26.921 1.00 54.69 85 VAL A CA 1
ATOM 683 C C . VAL A 1 85 ? -4.938 2.634 27.726 1.00 54.69 85 VAL A C 1
ATOM 685 O O . VAL A 1 85 ? -4.456 2.111 28.718 1.00 54.69 85 VAL A O 1
ATOM 688 N N . ASN A 1 86 ? -4.612 3.880 27.351 1.00 44.34 86 ASN A N 1
ATOM 689 C CA . ASN A 1 86 ? -3.660 4.755 28.040 1.00 44.34 86 ASN A CA 1
ATOM 690 C C . ASN A 1 86 ? -4.343 6.024 28.582 1.00 44.34 86 ASN A C 1
ATOM 692 O O . ASN A 1 86 ? -3.925 7.137 28.269 1.00 44.34 86 ASN A O 1
ATOM 696 N N . ALA A 1 87 ? -5.424 5.876 29.347 1.00 43.22 87 ALA A N 1
ATOM 697 C CA . ALA A 1 87 ? -5.825 6.925 30.283 1.00 43.22 87 ALA A CA 1
ATOM 698 C C . ALA A 1 87 ? -5.106 6.645 31.611 1.00 43.22 87 ALA A C 1
ATOM 700 O O . ALA A 1 87 ? -5.616 5.892 32.439 1.00 43.22 87 ALA A O 1
ATOM 701 N N . ALA A 1 88 ? -3.888 7.175 31.731 1.00 39.25 88 ALA A N 1
ATOM 702 C CA . ALA A 1 88 ? -3.176 7.335 32.995 1.00 39.25 88 ALA A CA 1
ATOM 703 C C . ALA A 1 88 ? -3.357 8.779 33.472 1.00 39.25 88 ALA A C 1
ATOM 705 O O . ALA A 1 88 ? -3.364 9.673 32.591 1.00 39.25 88 ALA A O 1
#